Protein AF-A0A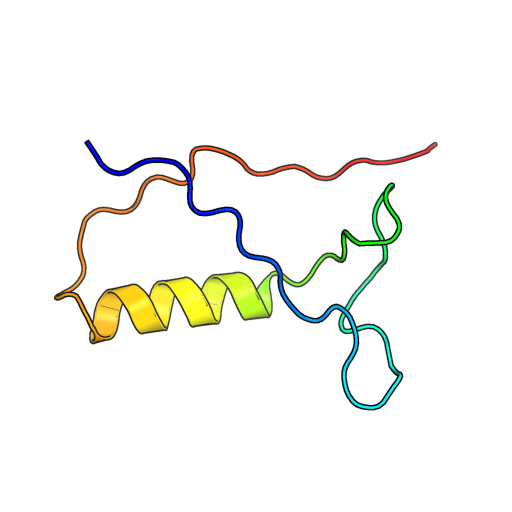2Z6MI43-F1 (afdb_monomer_lite)

Structure (mmCIF, N/CA/C/O backbone):
data_AF-A0A2Z6MI43-F1
#
_entry.id   AF-A0A2Z6MI43-F1
#
loop_
_atom_site.group_PDB
_atom_site.id
_atom_site.type_symbol
_atom_site.label_atom_id
_atom_site.label_alt_id
_atom_site.label_comp_id
_atom_site.label_asym_id
_atom_site.label_entity_id
_atom_site.label_seq_id
_atom_site.pdbx_PDB_ins_code
_atom_site.Cartn_x
_atom_site.Cartn_y
_atom_site.Cartn_z
_atom_site.occupancy
_atom_site.B_iso_or_equiv
_atom_site.auth_seq_id
_atom_site.auth_comp_id
_atom_site.auth_asym_id
_atom_site.auth_atom_id
_atom_site.pdbx_PDB_model_num
ATOM 1 N N . MET A 1 1 ? 3.814 12.092 17.613 1.00 41.19 1 MET A N 1
ATOM 2 C CA . MET A 1 1 ? 4.445 12.459 16.330 1.00 41.19 1 MET A CA 1
ATOM 3 C C . MET A 1 1 ? 4.848 11.153 15.657 1.00 41.19 1 MET A C 1
ATOM 5 O O . MET A 1 1 ? 5.795 10.532 16.114 1.00 41.19 1 MET A O 1
ATOM 9 N N . ALA A 1 2 ? 4.051 10.636 14.721 1.00 37.19 2 ALA A N 1
ATOM 10 C CA . ALA A 1 2 ? 4.366 9.372 14.052 1.00 37.19 2 ALA A CA 1
ATOM 11 C C . ALA A 1 2 ? 5.139 9.685 12.772 1.00 37.19 2 ALA A C 1
ATOM 13 O O . ALA A 1 2 ? 4.664 10.450 11.933 1.00 37.19 2 ALA A O 1
ATOM 14 N N . TYR A 1 3 ? 6.352 9.149 12.686 1.00 37.19 3 TYR A N 1
ATOM 15 C CA . TYR A 1 3 ? 7.224 9.309 11.537 1.00 37.19 3 TYR A CA 1
ATOM 16 C C . TYR A 1 3 ? 6.696 8.502 10.349 1.00 37.19 3 TYR A C 1
ATOM 18 O O . TYR A 1 3 ? 6.116 7.429 10.509 1.00 37.19 3 TYR A O 1
ATOM 26 N N . LEU A 1 4 ? 6.908 9.090 9.175 1.00 45.72 4 LEU A N 1
ATOM 27 C CA . LEU A 1 4 ? 6.759 8.561 7.825 1.00 45.72 4 LEU A CA 1
ATOM 28 C C . LEU A 1 4 ? 6.854 7.026 7.746 1.00 45.72 4 LEU A C 1
ATOM 30 O O . LEU A 1 4 ? 7.903 6.443 8.014 1.00 45.72 4 LEU A O 1
ATOM 34 N N . VAL A 1 5 ? 5.761 6.378 7.335 1.00 44.88 5 VAL A N 1
ATOM 35 C CA . VAL A 1 5 ? 5.773 4.958 6.967 1.00 44.88 5 VAL A CA 1
ATOM 36 C C . VAL A 1 5 ? 6.038 4.871 5.469 1.00 44.88 5 VAL A C 1
ATOM 38 O O . VAL A 1 5 ? 5.133 5.052 4.656 1.00 44.88 5 VAL A O 1
ATOM 41 N N . PHE A 1 6 ? 7.288 4.593 5.102 1.00 41.38 6 PHE A N 1
ATOM 42 C CA . PHE A 1 6 ? 7.600 4.083 3.771 1.00 41.38 6 PHE A CA 1
ATOM 43 C C . PHE A 1 6 ? 7.031 2.665 3.667 1.00 41.38 6 PHE A C 1
ATOM 45 O O . PHE A 1 6 ? 7.533 1.736 4.298 1.00 41.38 6 PHE A O 1
ATOM 52 N N . PHE A 1 7 ? 5.958 2.490 2.897 1.00 49.41 7 PHE A N 1
ATOM 53 C CA . PHE A 1 7 ? 5.436 1.162 2.589 1.00 49.41 7 PHE A CA 1
ATOM 54 C C . PHE A 1 7 ? 6.212 0.581 1.406 1.00 49.41 7 PHE A C 1
ATOM 56 O O . PHE A 1 7 ? 5.999 0.974 0.261 1.00 49.41 7 PHE A O 1
ATOM 63 N N . VAL A 1 8 ? 7.098 -0.376 1.685 1.00 46.53 8 VAL A N 1
ATOM 64 C CA . VAL A 1 8 ? 7.626 -1.283 0.660 1.00 46.53 8 VAL A CA 1
ATOM 65 C C . VAL A 1 8 ? 6.536 -2.314 0.378 1.00 46.53 8 VAL A C 1
ATOM 67 O O . VAL A 1 8 ? 6.218 -3.142 1.229 1.00 46.53 8 VAL A O 1
ATOM 70 N N . MET A 1 9 ? 5.915 -2.221 -0.795 1.00 56.97 9 MET A N 1
ATOM 71 C CA . MET A 1 9 ? 4.972 -3.218 -1.302 1.00 56.97 9 MET A CA 1
ATOM 72 C C . MET A 1 9 ? 5.702 -4.093 -2.316 1.00 56.97 9 MET A C 1
ATOM 74 O O . MET A 1 9 ? 6.465 -3.584 -3.135 1.00 56.97 9 MET A O 1
ATOM 78 N N . GLU A 1 10 ? 5.450 -5.398 -2.283 1.00 63.84 10 GLU A N 1
ATOM 79 C CA . GLU A 1 10 ? 5.886 -6.300 -3.345 1.00 63.84 10 GLU A CA 1
ATOM 80 C C . GLU A 1 10 ? 5.273 -5.833 -4.676 1.00 63.84 10 GLU A C 1
ATOM 82 O O . GLU A 1 10 ? 4.055 -5.689 -4.807 1.00 63.84 10 GLU A O 1
ATOM 87 N N . ALA A 1 11 ? 6.138 -5.507 -5.634 1.00 73.88 11 ALA A N 1
ATOM 88 C CA . ALA A 1 11 ? 5.781 -4.882 -6.906 1.00 73.88 11 ALA A CA 1
ATOM 89 C C . ALA A 1 11 ? 5.220 -5.863 -7.947 1.00 73.88 11 ALA A C 1
ATOM 91 O O . ALA A 1 11 ? 4.724 -5.459 -9.004 1.00 73.88 11 ALA A O 1
ATOM 92 N N . GLU A 1 12 ? 5.295 -7.154 -7.649 1.00 82.31 12 GLU A N 1
ATOM 93 C CA . GLU A 1 12 ? 4.920 -8.233 -8.544 1.00 82.31 12 GLU A CA 1
ATOM 94 C C . GLU A 1 12 ? 3.971 -9.188 -7.833 1.00 82.31 12 GLU A C 1
ATOM 96 O O . GLU A 1 12 ? 4.059 -9.432 -6.632 1.00 82.31 12 GLU A O 1
ATOM 101 N N . ARG A 1 13 ? 3.037 -9.747 -8.596 1.00 82.44 13 ARG A N 1
ATOM 102 C CA . ARG A 1 13 ? 2.158 -10.816 -8.144 1.00 82.44 13 ARG A CA 1
ATOM 103 C C . ARG A 1 13 ? 2.305 -11.972 -9.114 1.00 82.44 13 ARG A C 1
ATOM 105 O O . ARG A 1 13 ? 1.918 -11.851 -10.272 1.00 82.44 13 ARG A O 1
ATOM 112 N N . ASN A 1 14 ? 2.844 -13.090 -8.633 1.00 87.31 14 ASN A N 1
ATOM 113 C CA . ASN A 1 14 ? 3.123 -14.277 -9.450 1.00 87.31 14 ASN A CA 1
ATOM 114 C C . ASN A 1 14 ? 4.045 -13.970 -10.653 1.00 87.31 14 ASN A C 1
ATOM 116 O O . ASN A 1 14 ? 3.812 -14.471 -11.749 1.00 87.31 14 ASN A O 1
ATOM 120 N N . GLY A 1 15 ? 5.046 -13.100 -10.463 1.00 84.94 15 GLY A N 1
ATOM 121 C CA . GLY A 1 15 ? 5.973 -12.668 -11.521 1.00 84.94 15 GLY A CA 1
ATOM 122 C C . GLY A 1 15 ? 5.382 -11.685 -12.539 1.00 84.94 15 GLY A C 1
ATOM 123 O O . GLY A 1 15 ? 6.022 -11.383 -13.541 1.00 84.94 15 GLY A O 1
ATOM 124 N N . ILE A 1 16 ? 4.158 -11.192 -12.315 1.00 86.12 16 ILE A N 1
ATOM 125 C CA . ILE A 1 16 ? 3.516 -10.177 -13.156 1.00 86.12 16 ILE A CA 1
ATOM 126 C C . ILE A 1 16 ? 3.500 -8.848 -12.387 1.00 86.12 16 ILE A C 1
ATOM 128 O O . ILE A 1 16 ? 2.966 -8.815 -11.272 1.00 86.12 16 ILE A O 1
ATOM 132 N N . PRO A 1 17 ? 4.025 -7.744 -12.954 1.00 86.06 17 PRO A N 1
ATOM 133 C CA . PRO A 1 17 ? 3.944 -6.427 -12.333 1.00 86.06 17 PRO A CA 1
ATOM 134 C C . PRO A 1 17 ? 2.501 -6.043 -12.001 1.00 86.06 17 PRO A C 1
ATOM 136 O O . PRO A 1 17 ? 1.597 -6.177 -12.828 1.00 86.06 17 PRO A O 1
ATOM 139 N N . ILE A 1 18 ? 2.272 -5.535 -10.790 1.00 86.62 18 ILE A N 1
ATOM 140 C CA . ILE A 1 18 ? 0.918 -5.196 -10.312 1.00 86.62 18 ILE A CA 1
ATOM 141 C C . ILE A 1 18 ? 0.315 -3.963 -11.000 1.00 86.62 18 ILE A C 1
ATOM 143 O O . ILE A 1 18 ? -0.875 -3.680 -10.851 1.00 86.62 18 ILE A O 1
ATOM 147 N N . GLY A 1 19 ? 1.131 -3.214 -11.736 1.00 85.44 19 GLY A N 1
ATOM 148 C CA . GLY A 1 19 ? 0.729 -2.024 -12.464 1.00 85.44 19 GLY A CA 1
ATOM 149 C C . GLY A 1 19 ? 1.876 -1.457 -13.299 1.00 85.44 19 GLY A C 1
ATOM 150 O O . GLY A 1 19 ? 2.944 -2.063 -13.379 1.00 85.44 19 GLY A O 1
ATOM 151 N N . PRO A 1 20 ? 1.673 -0.295 -13.937 1.00 84.56 20 PRO A N 1
ATOM 152 C CA . PRO A 1 20 ? 2.708 0.357 -14.726 1.00 84.56 20 PRO A CA 1
ATOM 153 C C . PRO A 1 20 ? 3.903 0.754 -13.858 1.00 84.56 20 PRO A C 1
ATOM 155 O O . PRO A 1 20 ? 3.735 1.345 -12.786 1.00 84.56 20 PRO A O 1
ATOM 158 N N . LYS A 1 21 ? 5.105 0.466 -14.354 1.00 81.06 21 LYS A N 1
ATOM 159 C CA . LYS A 1 21 ? 6.359 0.935 -13.770 1.00 81.06 21 LYS A CA 1
ATOM 160 C C . LYS A 1 21 ? 6.462 2.454 -13.928 1.00 81.06 21 LYS A C 1
ATOM 162 O O . LYS A 1 21 ? 6.163 2.991 -14.994 1.00 81.06 21 LYS A O 1
ATOM 167 N N . ALA A 1 22 ? 6.843 3.146 -12.863 1.00 77.12 22 ALA A N 1
ATOM 168 C CA . ALA A 1 22 ? 7.181 4.565 -12.901 1.00 77.12 22 ALA A CA 1
ATOM 169 C C . ALA A 1 22 ? 8.687 4.734 -13.187 1.00 77.12 22 ALA A C 1
ATOM 171 O O . ALA A 1 22 ? 9.324 3.837 -13.730 1.00 77.12 22 ALA A O 1
ATOM 172 N N . ALA A 1 23 ? 9.287 5.872 -12.831 1.00 75.06 23 ALA A N 1
ATOM 173 C CA . ALA A 1 23 ? 10.695 6.129 -13.151 1.00 75.06 23 ALA A CA 1
ATOM 174 C C . ALA A 1 23 ? 11.727 5.314 -12.345 1.00 75.06 23 ALA A C 1
ATOM 176 O O . ALA A 1 23 ? 12.915 5.417 -12.629 1.00 75.06 23 ALA A O 1
ATOM 177 N N . SER A 1 24 ? 11.320 4.538 -11.334 1.00 73.62 24 SER A N 1
ATOM 178 C CA . SER A 1 24 ? 12.245 3.725 -10.537 1.00 73.62 24 SER A CA 1
ATOM 179 C C . SER A 1 24 ? 11.844 2.258 -10.529 1.00 73.62 24 SER A C 1
ATOM 181 O O . SER A 1 24 ? 10.657 1.935 -10.573 1.00 73.62 24 SER A O 1
ATOM 183 N N . ASP A 1 25 ? 12.838 1.373 -10.437 1.00 75.75 25 ASP A N 1
ATOM 184 C CA . ASP A 1 25 ? 12.667 -0.080 -10.535 1.00 75.75 25 ASP A CA 1
ATOM 185 C C . ASP A 1 25 ? 11.757 -0.682 -9.473 1.00 75.75 25 ASP A C 1
ATOM 187 O O . ASP A 1 25 ? 11.144 -1.718 -9.709 1.00 75.75 25 ASP A O 1
ATOM 191 N N . TRP A 1 26 ? 11.639 -0.009 -8.334 1.00 75.00 26 TRP A N 1
ATOM 192 C CA . TRP A 1 26 ? 10.823 -0.422 -7.201 1.00 75.00 26 TRP A CA 1
ATOM 193 C C . TRP A 1 26 ? 9.475 0.309 -7.131 1.00 75.00 26 TRP A C 1
ATOM 195 O O . TRP A 1 26 ? 8.673 0.023 -6.244 1.00 75.00 26 TRP A O 1
ATOM 205 N N . PHE A 1 27 ? 9.199 1.253 -8.041 1.00 74.50 27 PHE A N 1
ATOM 206 C CA . PHE A 1 27 ? 8.025 2.120 -7.958 1.00 74.50 27 PHE A CA 1
ATOM 207 C C . PHE A 1 27 ? 7.002 1.791 -9.052 1.00 74.50 27 PHE A C 1
ATOM 209 O O . PHE A 1 27 ? 7.197 2.096 -10.229 1.00 74.50 27 PHE A O 1
ATOM 216 N N . TYR A 1 28 ? 5.881 1.188 -8.647 1.00 82.44 28 TYR A N 1
ATOM 217 C CA . TYR A 1 28 ? 4.791 0.780 -9.536 1.00 82.44 28 TYR A CA 1
ATOM 218 C C . TYR A 1 28 ? 3.487 1.460 -9.134 1.00 82.44 28 TYR A C 1
ATOM 220 O O . TYR A 1 28 ? 3.147 1.561 -7.954 1.00 82.44 28 TYR A O 1
ATOM 228 N N . SER A 1 29 ? 2.729 1.925 -10.125 1.00 82.56 29 SER A N 1
ATOM 229 C CA . SER A 1 29 ? 1.457 2.595 -9.875 1.00 82.56 29 SER A CA 1
ATOM 230 C C . SER A 1 29 ? 0.347 1.575 -9.637 1.00 82.56 29 SER A C 1
ATOM 232 O O . SER A 1 29 ? -0.046 0.848 -10.548 1.00 82.56 29 SER A O 1
ATOM 234 N N . TYR A 1 30 ? -0.197 1.548 -8.417 1.00 87.38 30 TYR A N 1
ATOM 235 C CA . TYR A 1 30 ? -1.325 0.680 -8.073 1.00 87.38 30 TYR A CA 1
ATOM 236 C C . TYR A 1 30 ? -2.360 1.380 -7.168 1.00 87.38 30 TYR A C 1
ATOM 238 O O . TYR A 1 30 ? -2.464 1.083 -5.972 1.00 87.38 30 TYR A O 1
ATOM 246 N N . PRO A 1 31 ? -3.184 2.295 -7.723 1.00 87.06 31 PRO A N 1
ATOM 247 C CA . PRO A 1 31 ? -4.163 3.077 -6.953 1.00 87.06 31 PRO A CA 1
ATOM 248 C C . PRO A 1 31 ? -5.154 2.219 -6.151 1.00 87.06 31 PRO A C 1
ATOM 250 O O . PRO A 1 31 ? -5.604 2.603 -5.070 1.00 87.06 31 PRO A O 1
ATOM 253 N N . MET A 1 32 ? -5.471 1.022 -6.653 1.00 89.50 32 MET A N 1
ATOM 254 C CA . MET A 1 32 ? -6.373 0.086 -5.983 1.00 89.50 32 MET A CA 1
ATOM 255 C C . MET A 1 32 ? -5.795 -0.441 -4.660 1.00 89.50 32 MET A C 1
ATOM 257 O O . MET A 1 32 ? -6.545 -0.656 -3.708 1.00 89.50 32 MET A O 1
ATOM 261 N N .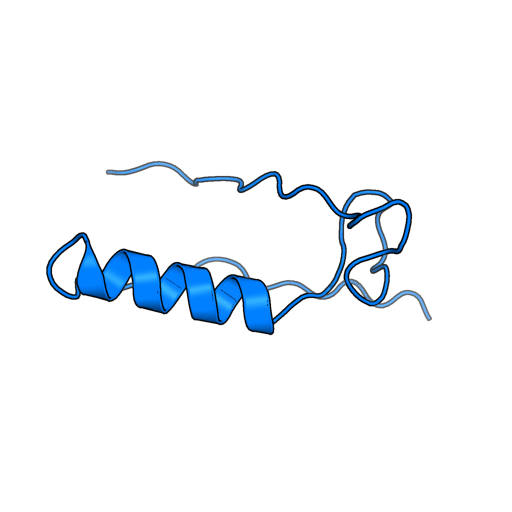 GLY A 1 33 ? -4.473 -0.625 -4.573 1.00 88.69 33 GLY A N 1
ATOM 262 C CA . GLY A 1 33 ? -3.793 -0.999 -3.330 1.00 88.69 33 GLY A CA 1
ATOM 263 C C . GLY A 1 33 ? -3.887 0.105 -2.283 1.00 88.69 33 GLY A C 1
ATOM 264 O O . GLY A 1 33 ? -4.248 -0.163 -1.139 1.00 88.69 33 GLY A O 1
ATOM 265 N N . PHE A 1 34 ? -3.679 1.356 -2.700 1.00 90.31 34 PHE A N 1
ATOM 266 C CA . PHE A 1 34 ? -3.807 2.512 -1.815 1.00 90.31 34 PHE A CA 1
ATOM 267 C C . PHE A 1 34 ? -5.229 2.657 -1.253 1.00 90.31 34 PHE A C 1
ATOM 269 O O . PHE A 1 34 ? -5.408 2.819 -0.049 1.00 90.31 34 PHE A O 1
ATOM 276 N N . LYS A 1 35 ? -6.266 2.479 -2.084 1.00 93.06 35 LYS A N 1
ATOM 277 C CA . LYS A 1 35 ? -7.660 2.453 -1.609 1.00 93.06 35 LYS A CA 1
ATOM 278 C C . LYS A 1 35 ? -7.897 1.354 -0.569 1.00 93.06 35 LYS A C 1
ATOM 280 O O . LYS A 1 35 ? -8.533 1.613 0.449 1.00 93.06 35 LYS A O 1
ATOM 285 N N . LYS A 1 36 ? -7.404 0.134 -0.817 1.00 94.00 36 LYS A N 1
ATOM 286 C CA . LYS A 1 36 ? -7.534 -0.990 0.128 1.00 94.00 36 LYS A CA 1
ATOM 287 C C . LYS A 1 36 ? -6.857 -0.684 1.464 1.00 94.00 36 LYS A C 1
ATOM 289 O O . LYS A 1 36 ? -7.437 -0.982 2.502 1.00 94.00 36 LYS A O 1
ATOM 294 N N . LEU A 1 37 ? -5.691 -0.038 1.439 1.00 92.75 37 LEU A N 1
ATOM 295 C CA . LEU A 1 37 ? -5.009 0.433 2.644 1.00 92.75 37 LEU A CA 1
ATOM 296 C C . LEU A 1 37 ? -5.865 1.446 3.416 1.00 92.75 37 LEU A C 1
ATOM 298 O O . LEU A 1 37 ? -6.055 1.282 4.616 1.00 92.75 37 LEU A O 1
ATOM 302 N N . LEU A 1 38 ? -6.435 2.451 2.745 1.00 94.12 38 LEU A N 1
ATOM 303 C CA . LEU A 1 38 ? -7.298 3.441 3.401 1.00 94.12 38 LEU A CA 1
ATOM 304 C C . LEU A 1 38 ? -8.549 2.806 4.028 1.00 94.12 38 LEU A C 1
ATOM 306 O O . LEU A 1 38 ? -8.920 3.165 5.143 1.00 94.12 38 LEU A O 1
ATOM 310 N N . VAL A 1 39 ? -9.178 1.845 3.342 1.00 96.50 39 VAL A N 1
ATOM 311 C CA . VAL A 1 39 ? -10.316 1.082 3.887 1.00 96.50 39 VAL A CA 1
ATOM 312 C C . VAL A 1 39 ? -9.893 0.279 5.115 1.00 96.50 39 VAL A C 1
ATOM 314 O O . VAL A 1 39 ? -10.556 0.365 6.145 1.00 96.50 39 VAL A O 1
ATOM 317 N N . TYR A 1 40 ? -8.757 -0.419 5.050 1.00 95.75 40 TYR A N 1
ATOM 318 C CA . TYR A 1 40 ? -8.222 -1.155 6.194 1.00 95.75 40 TYR A CA 1
ATOM 319 C C . TYR A 1 40 ? -7.957 -0.233 7.387 1.00 95.75 40 TYR A C 1
ATOM 321 O O . TYR A 1 40 ? -8.356 -0.550 8.505 1.00 95.75 40 TYR A O 1
ATOM 329 N N . ILE A 1 41 ? -7.330 0.929 7.165 1.00 96.19 41 ILE A N 1
ATOM 330 C CA . ILE A 1 41 ? -7.062 1.886 8.244 1.00 96.19 41 ILE A CA 1
ATOM 331 C C . ILE A 1 41 ? -8.378 2.367 8.858 1.00 96.19 41 ILE A C 1
ATOM 333 O O . ILE A 1 41 ? -8.516 2.404 10.082 1.00 96.19 41 ILE A O 1
ATOM 337 N N . LYS A 1 42 ? -9.360 2.695 8.014 1.00 94.81 42 LYS A N 1
ATOM 338 C CA . LYS A 1 42 ? -10.691 3.111 8.451 1.00 94.81 42 LYS A CA 1
ATOM 339 C C . LYS A 1 42 ? -11.352 2.063 9.347 1.00 94.81 42 LYS A C 1
ATOM 341 O O . LYS A 1 42 ? -11.835 2.415 10.420 1.00 94.81 42 LYS A O 1
ATOM 346 N N . GLU A 1 43 ? -11.370 0.804 8.922 1.00 97.69 43 GLU A N 1
ATOM 347 C CA . GLU A 1 43 ? -12.024 -0.293 9.646 1.00 97.69 43 GLU A CA 1
ATOM 348 C C . GLU A 1 43 ? -11.266 -0.683 10.920 1.00 97.69 43 GLU A C 1
ATOM 350 O O . GLU A 1 43 ? -11.878 -0.953 11.951 1.00 97.69 43 GLU A O 1
ATOM 355 N N . LYS A 1 44 ? -9.929 -0.680 10.879 1.00 97.69 44 LYS A N 1
ATOM 356 C CA . LYS A 1 44 ? -9.080 -1.141 11.984 1.00 97.69 44 LYS A CA 1
ATOM 357 C C . LYS A 1 44 ? -8.875 -0.091 13.077 1.00 97.69 44 LYS A C 1
ATOM 359 O O . LYS A 1 44 ? -8.745 -0.463 14.240 1.00 97.69 44 LYS A O 1
ATOM 364 N N . TYR A 1 45 ? -8.828 1.192 12.716 1.00 95.38 45 TYR A N 1
ATOM 365 C CA . TYR A 1 45 ? -8.436 2.285 13.617 1.00 95.38 45 TYR A CA 1
ATOM 366 C C . TYR A 1 45 ? -9.544 3.320 13.847 1.00 95.38 45 TYR A C 1
ATOM 368 O O . TYR A 1 45 ? -9.254 4.462 14.191 1.00 95.38 45 TYR A O 1
ATOM 376 N N . ASN A 1 46 ? -10.811 2.923 13.690 1.00 96.06 46 ASN A N 1
ATOM 377 C CA . ASN A 1 46 ? -11.980 3.769 13.957 1.00 96.06 46 ASN A CA 1
ATOM 378 C C . ASN A 1 46 ? -12.014 5.060 13.117 1.00 96.06 46 ASN A C 1
ATOM 380 O O . ASN A 1 46 ? -12.301 6.142 13.622 1.00 96.06 46 ASN A O 1
ATOM 384 N N . ASN A 1 47 ? -11.719 4.933 11.821 1.00 95.56 47 ASN A N 1
ATOM 385 C CA . ASN A 1 47 ? -11.810 6.017 10.842 1.00 95.56 47 ASN A CA 1
ATOM 386 C C . ASN A 1 47 ? -11.119 7.331 11.275 1.00 95.56 47 ASN A C 1
ATOM 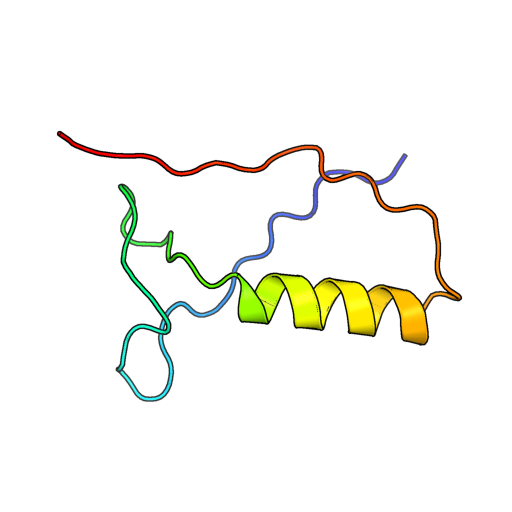388 O O . ASN A 1 47 ? -11.783 8.368 11.368 1.00 95.56 47 ASN A O 1
ATOM 392 N N . PRO A 1 48 ? -9.799 7.313 11.541 1.00 95.94 48 PRO A N 1
ATOM 393 C CA . PRO A 1 48 ? -9.080 8.521 11.915 1.00 95.94 48 PRO A CA 1
ATOM 394 C C . PRO A 1 48 ? -8.991 9.483 10.722 1.00 95.94 48 PRO A C 1
ATOM 396 O O . PRO A 1 48 ? -9.130 9.086 9.564 1.00 95.94 48 PRO A O 1
ATOM 399 N N . LEU A 1 49 ? -8.705 10.755 10.995 1.00 94.62 49 LEU A N 1
ATOM 400 C CA . LEU A 1 49 ? -8.375 11.718 9.948 1.00 94.62 49 LEU A CA 1
ATOM 401 C C . LEU A 1 49 ? -7.008 11.367 9.340 1.00 94.62 49 LEU A C 1
ATOM 403 O O . LEU A 1 49 ? -6.012 11.289 10.057 1.00 94.62 49 LEU A O 1
ATOM 407 N N . ILE A 1 50 ? -6.967 11.149 8.025 1.00 92.56 50 ILE A N 1
ATOM 408 C CA . ILE A 1 50 ? -5.762 10.744 7.290 1.00 92.56 50 ILE A CA 1
ATOM 409 C C . ILE A 1 50 ? -5.323 11.893 6.382 1.00 92.56 50 ILE A C 1
ATOM 411 O O . ILE A 1 50 ? -6.113 12.385 5.579 1.00 92.56 50 ILE A O 1
ATOM 415 N N . TYR A 1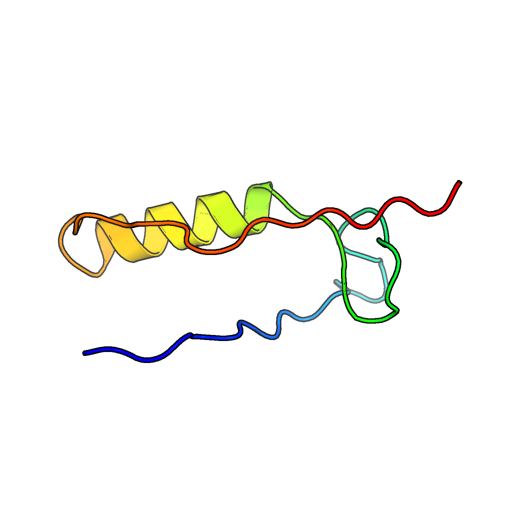 51 ? -4.046 12.267 6.469 1.00 91.94 51 TYR A N 1
ATOM 416 C CA . TYR A 1 51 ? -3.403 13.204 5.550 1.00 91.94 51 TYR A CA 1
ATOM 417 C C . TYR A 1 51 ? -2.397 12.461 4.676 1.00 91.94 51 TYR A C 1
ATOM 419 O O . TYR A 1 51 ? -1.524 11.755 5.179 1.00 91.94 51 TYR A O 1
ATOM 427 N N . VAL A 1 52 ? -2.514 12.634 3.362 1.00 90.50 52 VAL A N 1
ATOM 428 C CA . VAL A 1 52 ? -1.540 12.117 2.398 1.00 90.50 52 VAL A CA 1
ATOM 429 C C . VAL A 1 52 ? -0.491 13.197 2.187 1.00 90.50 52 VAL A C 1
ATOM 431 O O . VAL A 1 52 ? -0.731 14.157 1.462 1.00 90.50 52 VAL A O 1
ATOM 434 N N . MET A 1 53 ? 0.645 13.062 2.867 1.00 89.56 53 MET A N 1
ATOM 435 C CA . MET A 1 53 ? 1.721 14.058 2.803 1.00 89.56 53 MET A CA 1
ATOM 436 C C . MET A 1 53 ? 2.521 13.980 1.498 1.00 89.56 53 MET A C 1
ATOM 438 O O . MET A 1 53 ? 3.093 14.978 1.074 1.00 89.56 53 MET A O 1
ATOM 442 N N . GLU A 1 54 ? 2.535 12.817 0.844 1.00 85.75 54 GLU A N 1
ATOM 443 C CA . GLU A 1 54 ? 3.285 12.582 -0.388 1.00 85.75 54 GLU A CA 1
ATOM 444 C C . GLU A 1 54 ? 2.444 11.784 -1.390 1.00 85.75 54 GLU A C 1
ATOM 446 O O . GLU A 1 54 ? 1.851 10.756 -1.055 1.00 85.75 54 GLU A O 1
ATOM 451 N N . ASN A 1 55 ? 2.400 12.255 -2.637 1.00 84.56 55 ASN A N 1
ATOM 452 C CA . ASN A 1 55 ? 1.869 11.520 -3.781 1.00 84.56 55 ASN A CA 1
ATOM 453 C C . ASN A 1 55 ? 2.653 11.942 -5.027 1.00 84.56 55 ASN A C 1
ATOM 455 O O . ASN A 1 55 ? 2.560 13.089 -5.463 1.00 84.56 55 ASN A O 1
ATOM 459 N N . GLY A 1 56 ? 3.455 11.030 -5.570 1.00 77.12 56 GLY A N 1
ATOM 460 C CA . GLY A 1 56 ? 4.332 11.305 -6.699 1.00 77.12 56 GLY A CA 1
ATOM 461 C C . GLY A 1 56 ? 4.097 10.337 -7.847 1.00 77.12 56 GLY A C 1
ATOM 462 O O . GLY A 1 56 ? 3.951 9.133 -7.648 1.00 77.12 56 GLY A O 1
ATOM 463 N N . LYS A 1 57 ? 4.126 10.868 -9.070 1.00 73.31 57 LYS A N 1
ATOM 464 C CA . LYS A 1 57 ? 4.321 10.097 -10.297 1.00 73.31 57 LYS A CA 1
ATOM 465 C C . LYS A 1 57 ? 5.509 10.714 -11.019 1.00 73.31 57 LYS A C 1
ATOM 467 O O . LYS A 1 57 ? 5.431 11.854 -11.464 1.00 73.31 57 LYS A O 1
ATOM 472 N N . CYS A 1 58 ? 6.608 9.978 -11.111 1.00 66.25 58 CYS A N 1
ATOM 473 C CA . CYS A 1 58 ? 7.728 10.415 -11.928 1.00 66.25 58 CYS A CA 1
ATOM 474 C C . CYS A 1 58 ? 7.450 9.996 -13.376 1.00 66.25 58 CYS A C 1
ATOM 476 O O . CYS A 1 58 ? 7.358 8.802 -13.669 1.00 66.25 58 CYS A O 1
ATOM 478 N N . ASN A 1 59 ? 7.247 10.983 -14.246 1.00 64.00 59 ASN A N 1
ATOM 479 C CA . ASN A 1 59 ? 7.122 10.783 -15.684 1.00 64.00 59 ASN A CA 1
ATOM 480 C C . ASN A 1 59 ? 8.519 10.985 -16.282 1.00 64.00 59 ASN A C 1
ATOM 482 O O . ASN A 1 59 ? 9.074 12.072 -16.129 1.00 64.00 59 ASN A O 1
ATOM 486 N N . ASN A 1 60 ? 9.076 9.978 -16.953 1.00 55.62 60 ASN A N 1
ATOM 487 C CA . ASN A 1 60 ? 10.159 10.232 -17.902 1.00 55.62 60 ASN A CA 1
ATOM 488 C C . ASN A 1 60 ? 9.507 10.665 -19.231 1.00 55.62 60 ASN A C 1
ATOM 490 O O . ASN A 1 60 ? 8.484 10.064 -19.580 1.00 55.62 60 ASN A O 1
ATOM 494 N N . PRO A 1 61 ? 10.010 11.707 -19.919 1.00 57.53 61 PRO A N 1
ATOM 495 C CA . PRO A 1 61 ? 9.578 12.017 -21.280 1.00 57.53 61 PRO A CA 1
ATOM 496 C C . PRO A 1 61 ? 9.847 10.853 -22.242 1.00 57.53 61 PRO A C 1
ATOM 498 O O . PRO A 1 61 ? 10.777 10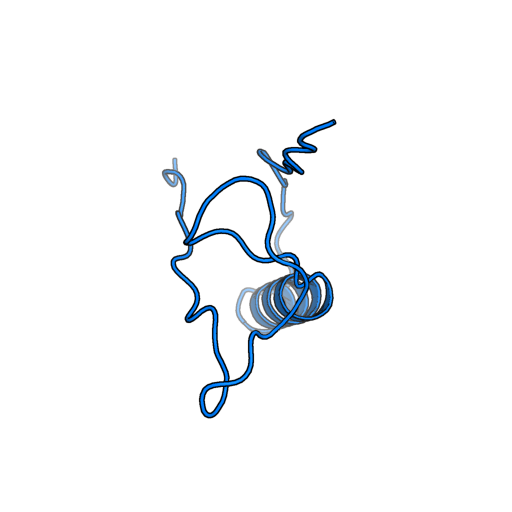.054 -21.969 1.00 57.53 61 PRO A O 1
#

Radius of gyration: 13.6 Å; chains: 1; bounding box: 25×28×38 Å

Foldseek 3Di:
DDDDDPDQDDQDDPNHGQADDAPDPRDHDDVVVVVVVQVCCCVVVVHDDDDDPDDDGHDDD

Secondary structure (DSSP, 8-state):
----------SEETTEESS-B-SSTT-B--HHHHHHHHHHHHHHTTS--------------

Sequence (61 aa):
MAYLVFFVMEAERNGIPIGPKAASDWFYSYPMGFKKLLVYIKEKYNNPLIYVMENGKCNNP

Organism: Trifolium subterraneum (NCBI:txid3900)

pLDDT: mean 78.74, std 17.35, range [37.19, 97.69]

InterPro domains:
  IPR001360 Glycoside 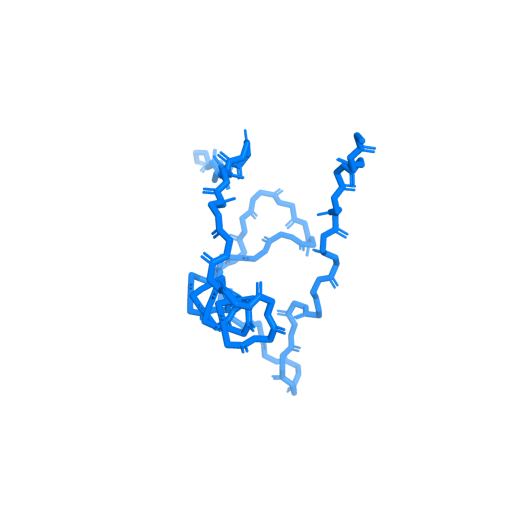hydrolase family 1 [PF00232] (17-59)
  IPR017853 Glycoside hydrolase superfamily [SSF51445] (7-58)